Protein AF-A0A934V5S2-F1 (afdb_monomer_lite)

Foldseek 3Di:
DDDDDDPPDPDPDPPPDPPPPPWDKDKDWFDDVQQVVVCVLQVDGAPDIKIKMKTKDDDVFTKIKIKIKGFDDPVSVVSSCVVVVWDFDPDFCCVPLPPVPDDPPRRNGGDDDPPFKTKTKDWCVRDPCVVVWGKMKIWIAGPVVRMIMIMMMTGD

Radius of gyration: 22.74 Å; chains: 1; bounding box: 72×64×46 Å

Secondary structure (DSSP, 8-state):
------------------------EEEEESSHHHHHHHHHHHSS--SSPPEEEEEEE--TT-EEEEEEEEE--HHHHHHHHHHTT-EE--S-GGGTTT-TT--TTS--SPPPTTTTEEEEEEETTSS-GGG-SEEEEEEEEETTTTEEEEEEEEE-

pLDDT: mean 72.99, std 16.78, range [35.75, 92.19]

Structure (mmCIF, N/CA/C/O backbone):
data_AF-A0A934V5S2-F1
#
_entry.id   AF-A0A934V5S2-F1
#
loop_
_atom_site.group_PDB
_atom_site.id
_atom_site.type_symbol
_atom_site.label_atom_id
_atom_site.label_alt_id
_atom_site.label_comp_id
_atom_site.label_asym_id
_atom_site.label_entity_id
_atom_site.label_seq_id
_atom_site.pdbx_PDB_ins_code
_atom_site.Cartn_x
_atom_site.Cartn_y
_atom_site.Cartn_z
_atom_site.occupancy
_atom_site.B_iso_or_equiv
_atom_site.auth_seq_id
_atom_site.auth_comp_id
_atom_site.auth_asym_id
_atom_site.auth_atom_id
_atom_site.pdbx_PDB_model_num
ATOM 1 N N . MET A 1 1 ? 57.019 50.200 -29.541 1.00 42.91 1 MET A N 1
ATOM 2 C CA . MET A 1 1 ? 57.099 48.908 -28.826 1.00 42.91 1 MET A CA 1
ATOM 3 C C . MET A 1 1 ? 55.857 48.760 -27.965 1.00 42.91 1 MET A C 1
ATOM 5 O O . MET A 1 1 ? 55.776 49.383 -26.921 1.00 42.91 1 MET A O 1
ATOM 9 N N . GLN A 1 2 ? 54.866 48.013 -28.445 1.00 40.81 2 GLN A N 1
ATOM 10 C CA . GLN A 1 2 ? 53.668 47.636 -27.692 1.00 40.81 2 GLN A CA 1
ATOM 11 C C . GLN A 1 2 ? 52.983 46.525 -28.488 1.00 40.81 2 GLN A C 1
ATOM 13 O O . GLN A 1 2 ? 52.506 46.782 -29.591 1.00 40.81 2 GLN A O 1
ATOM 18 N N . LYS A 1 3 ? 52.970 45.295 -27.968 1.00 35.75 3 LYS A N 1
ATOM 19 C CA . LYS A 1 3 ? 51.968 44.289 -28.331 1.00 35.75 3 LYS A CA 1
ATOM 20 C C . LYS A 1 3 ? 51.587 43.509 -27.082 1.00 35.75 3 LYS A C 1
ATOM 22 O O . LYS A 1 3 ? 52.438 43.120 -26.288 1.00 35.75 3 LYS A O 1
ATOM 27 N N . SER A 1 4 ? 50.279 43.419 -26.922 1.00 38.38 4 SER A N 1
ATOM 28 C CA . SER A 1 4 ? 49.542 43.111 -25.713 1.00 38.38 4 SER A CA 1
ATOM 29 C C . SER A 1 4 ? 49.630 41.648 -25.294 1.00 38.38 4 SER A C 1
ATOM 31 O O . SER A 1 4 ? 49.775 40.740 -26.109 1.00 38.38 4 SER A O 1
ATOM 33 N N . VAL A 1 5 ? 49.488 41.474 -23.986 1.00 47.19 5 VAL A N 1
ATOM 34 C CA . VAL A 1 5 ? 49.341 40.231 -23.234 1.00 47.19 5 VAL A CA 1
ATOM 35 C C . VAL A 1 5 ? 48.079 39.482 -23.673 1.00 47.19 5 VAL A C 1
ATOM 37 O O . VAL A 1 5 ? 46.999 40.064 -23.707 1.00 47.19 5 VAL A O 1
ATOM 40 N N . ALA A 1 6 ? 48.205 38.181 -23.936 1.00 40.19 6 ALA A N 1
ATOM 41 C CA . ALA A 1 6 ? 47.081 37.252 -24.015 1.00 40.19 6 ALA A CA 1
ATOM 42 C C . ALA A 1 6 ? 47.447 35.964 -23.262 1.00 40.19 6 ALA A C 1
ATOM 44 O O . ALA A 1 6 ? 47.918 34.992 -23.844 1.00 40.19 6 ALA A O 1
ATOM 45 N N . ILE A 1 7 ? 47.252 35.973 -21.942 1.00 45.22 7 ILE A N 1
ATOM 46 C CA . ILE A 1 7 ? 47.176 34.754 -21.130 1.00 45.22 7 ILE A CA 1
ATOM 47 C C . ILE A 1 7 ? 45.689 34.539 -20.854 1.00 45.22 7 ILE A C 1
ATOM 49 O O . ILE A 1 7 ? 45.143 35.035 -19.874 1.00 45.22 7 ILE A O 1
ATOM 53 N N . ALA A 1 8 ? 45.013 33.855 -21.774 1.00 40.94 8 ALA A N 1
ATOM 54 C CA . ALA A 1 8 ? 43.634 33.427 -21.593 1.00 40.94 8 ALA A CA 1
ATOM 55 C C . ALA A 1 8 ? 43.630 31.988 -21.058 1.00 40.94 8 ALA A C 1
ATOM 57 O O . ALA A 1 8 ? 43.790 31.023 -21.801 1.00 40.94 8 ALA A O 1
ATOM 58 N N . VAL A 1 9 ? 43.540 31.900 -19.729 1.00 39.56 9 VAL A N 1
ATOM 59 C CA . VAL A 1 9 ? 42.757 30.930 -18.946 1.00 39.56 9 VAL A CA 1
ATOM 60 C C . VAL A 1 9 ? 42.535 29.571 -19.627 1.00 39.56 9 VAL A C 1
ATOM 62 O O . VAL A 1 9 ? 41.510 29.314 -20.251 1.00 39.56 9 VAL A O 1
ATOM 65 N N . ARG A 1 10 ? 43.495 28.661 -19.447 1.00 39.81 10 ARG A N 1
ATOM 66 C CA . ARG A 1 10 ? 43.391 27.236 -19.798 1.00 39.81 10 ARG A CA 1
ATOM 67 C C . ARG A 1 10 ? 43.017 26.387 -18.575 1.00 39.81 10 ARG A C 1
ATOM 69 O O . ARG A 1 10 ? 43.694 25.414 -18.278 1.00 39.81 10 ARG A O 1
ATOM 76 N N . THR A 1 11 ? 41.948 26.735 -17.858 1.00 42.28 11 THR A N 1
ATOM 77 C CA . THR A 1 11 ? 41.456 25.875 -16.764 1.00 42.28 11 THR A CA 1
ATOM 78 C C . THR A 1 11 ? 39.964 26.058 -16.515 1.00 42.28 11 THR A C 1
ATOM 80 O O . THR A 1 11 ? 39.571 26.513 -15.455 1.00 42.28 11 THR A O 1
ATOM 83 N N . PHE A 1 12 ? 39.106 25.733 -17.478 1.00 42.50 12 PHE A N 1
ATOM 84 C CA . PHE A 1 12 ? 37.682 25.515 -17.193 1.00 42.50 12 PHE A CA 1
ATOM 85 C C . PHE A 1 12 ? 37.078 24.682 -18.317 1.00 42.50 12 PHE A C 1
ATOM 87 O O . PHE A 1 12 ? 36.586 25.233 -19.289 1.00 42.50 12 PHE A O 1
ATOM 94 N N . LEU A 1 13 ? 37.211 23.357 -18.230 1.00 39.50 13 LEU A N 1
ATOM 95 C CA . LEU A 1 13 ? 36.381 22.373 -18.947 1.00 39.50 13 LEU A CA 1
ATOM 96 C C . LEU A 1 13 ? 36.746 20.959 -18.462 1.00 39.50 13 LEU A C 1
ATOM 98 O O . LEU A 1 13 ? 37.121 20.075 -19.220 1.00 39.50 13 LEU A O 1
ATOM 102 N N . LEU A 1 14 ? 36.659 20.766 -17.146 1.00 39.44 14 LEU A N 1
ATOM 103 C CA . LEU A 1 14 ? 36.602 19.451 -16.502 1.00 39.44 14 LEU A CA 1
ATOM 104 C C . LEU A 1 14 ? 35.397 19.447 -15.556 1.00 39.44 14 LEU A C 1
ATOM 106 O O . LEU A 1 14 ? 35.498 19.279 -14.348 1.00 39.44 14 LEU A O 1
ATOM 110 N N . THR A 1 15 ? 34.227 19.699 -16.133 1.00 43.66 15 THR A N 1
ATOM 111 C CA . THR A 1 15 ? 32.933 19.438 -15.489 1.00 43.66 15 THR A CA 1
ATOM 112 C C . THR A 1 15 ? 32.074 18.682 -16.498 1.00 43.66 15 THR A C 1
ATOM 114 O O . THR A 1 15 ? 30.983 19.088 -16.878 1.00 43.66 15 THR A O 1
ATOM 117 N N . GLY A 1 16 ? 32.657 17.608 -17.034 1.00 39.03 16 GLY A N 1
ATOM 118 C CA . GLY A 1 16 ? 31.978 16.673 -17.915 1.00 39.03 16 GLY A CA 1
ATOM 119 C C . GLY A 1 16 ? 31.007 15.833 -17.099 1.00 39.03 16 GLY A C 1
ATOM 120 O O . GLY A 1 16 ? 31.431 14.955 -16.360 1.00 39.03 16 GLY A O 1
ATOM 121 N N . ALA A 1 17 ? 29.723 16.153 -17.247 1.00 42.84 17 ALA A N 1
ATOM 122 C CA . ALA A 1 17 ? 28.582 15.263 -17.063 1.00 42.84 17 ALA A CA 1
ATOM 123 C C . ALA A 1 17 ? 28.575 14.419 -15.775 1.00 42.84 17 ALA A C 1
ATOM 125 O O . ALA A 1 17 ? 28.707 13.197 -15.806 1.00 42.84 17 ALA A O 1
ATOM 126 N N . ALA A 1 18 ? 28.267 15.061 -14.647 1.00 40.44 18 ALA A N 1
ATOM 127 C CA . ALA A 1 18 ? 27.456 14.370 -13.656 1.00 40.44 18 ALA A CA 1
ATOM 128 C C . ALA A 1 18 ? 26.067 14.175 -14.286 1.00 40.44 18 ALA A C 1
ATOM 130 O O . ALA A 1 18 ? 25.297 15.129 -14.404 1.00 40.44 18 ALA A O 1
ATOM 131 N N . PHE A 1 19 ? 25.776 12.960 -14.753 1.00 40.84 19 PHE A N 1
ATOM 132 C CA . PHE A 1 19 ? 24.410 12.518 -15.016 1.00 40.84 19 PHE A CA 1
ATOM 133 C C . PHE A 1 19 ? 23.636 12.626 -13.696 1.00 40.84 19 PHE A C 1
ATOM 135 O O . PHE A 1 19 ? 23.623 11.707 -12.883 1.00 40.84 19 PHE A O 1
ATOM 142 N N . LEU A 1 20 ? 23.020 13.781 -13.456 1.00 38.59 20 LEU A N 1
ATOM 143 C CA . LEU A 1 20 ? 21.909 13.895 -12.527 1.00 38.59 20 LEU A CA 1
ATOM 144 C C . LEU A 1 20 ? 20.743 13.155 -13.182 1.00 38.59 20 LEU A C 1
ATOM 146 O O . LEU A 1 20 ? 19.942 13.744 -13.905 1.00 38.59 20 LEU A O 1
ATOM 150 N N . THR A 1 21 ? 20.667 11.844 -12.964 1.00 43.81 21 THR A N 1
ATOM 151 C CA . THR A 1 21 ? 19.422 11.092 -13.119 1.00 43.81 21 THR A CA 1
ATOM 152 C C . THR A 1 21 ? 18.471 11.576 -12.027 1.00 43.81 21 THR A C 1
ATOM 154 O O . THR A 1 21 ? 18.342 10.964 -10.968 1.00 43.81 21 THR A O 1
ATOM 157 N N . VAL A 1 22 ? 17.872 12.749 -12.238 1.00 48.78 22 VAL A N 1
ATOM 158 C CA . VAL A 1 22 ? 16.766 13.237 -11.417 1.00 48.78 22 VAL A CA 1
ATOM 159 C C . VAL A 1 22 ? 15.578 12.352 -11.768 1.00 48.78 22 VAL A C 1
ATOM 161 O O . VAL A 1 22 ? 14.971 12.534 -12.819 1.00 48.78 22 VAL A O 1
ATOM 164 N N . GLY A 1 23 ? 15.289 11.354 -10.933 1.00 55.31 23 GLY A N 1
ATOM 165 C CA . GLY A 1 23 ? 14.060 10.574 -11.058 1.00 55.31 23 GLY A CA 1
ATOM 166 C C . GLY A 1 23 ? 12.862 11.522 -11.018 1.00 55.31 23 GLY A C 1
ATOM 167 O O . GLY A 1 23 ? 12.713 12.305 -10.072 1.00 55.31 23 GLY A O 1
ATOM 168 N N . CYS A 1 24 ? 12.030 11.499 -12.058 1.00 62.97 24 CYS A N 1
ATOM 169 C CA . CYS A 1 24 ? 10.811 12.292 -12.086 1.00 62.97 24 CYS A CA 1
ATOM 170 C C . CYS A 1 24 ? 9.870 11.766 -10.997 1.00 62.97 24 CYS A C 1
ATOM 172 O O . CYS A 1 24 ? 9.537 10.584 -10.946 1.00 62.97 24 CYS A O 1
ATOM 174 N N . SER A 1 25 ? 9.460 12.647 -10.085 1.00 68.81 25 SER A N 1
ATOM 175 C CA . SER A 1 25 ? 8.465 12.319 -9.064 1.00 68.81 25 SER A CA 1
ATOM 176 C C . SER A 1 25 ? 7.153 13.000 -9.433 1.00 68.81 25 SER A C 1
ATOM 178 O O . SER A 1 25 ? 7.109 14.218 -9.608 1.00 68.81 25 SER A O 1
ATOM 180 N N . ARG A 1 26 ? 6.080 12.217 -9.570 1.00 80.06 26 ARG A N 1
ATOM 181 C CA . ARG A 1 26 ? 4.716 12.719 -9.794 1.00 80.06 26 ARG A CA 1
ATOM 182 C C . ARG A 1 26 ? 3.930 12.597 -8.493 1.00 80.06 26 ARG A C 1
ATOM 184 O O . ARG A 1 26 ? 4.156 11.692 -7.696 1.00 80.06 26 ARG A O 1
ATOM 191 N N . THR A 1 27 ? 3.012 13.518 -8.240 1.00 78.06 27 THR A N 1
ATOM 192 C CA . THR A 1 27 ? 2.133 13.473 -7.066 1.00 78.06 27 THR A CA 1
ATOM 193 C C . THR A 1 27 ? 0.724 13.862 -7.495 1.00 78.06 27 THR A C 1
ATOM 195 O O . THR A 1 27 ? 0.544 14.863 -8.187 1.00 78.06 27 THR A O 1
ATOM 198 N N . LEU A 1 28 ? -0.256 13.046 -7.119 1.00 75.75 28 LEU A N 1
ATOM 199 C CA . LEU A 1 28 ? -1.684 13.253 -7.332 1.00 75.75 28 LEU A CA 1
ATOM 200 C C . LEU A 1 28 ? -2.348 13.294 -5.953 1.00 75.75 28 LEU A C 1
ATOM 202 O O . LEU A 1 28 ? -2.289 12.318 -5.212 1.00 75.75 28 LEU A O 1
ATOM 206 N N . ILE A 1 29 ? -2.953 14.424 -5.592 1.00 77.12 29 ILE A N 1
ATOM 207 C CA . ILE A 1 29 ? -3.587 14.610 -4.279 1.00 77.12 29 ILE A CA 1
ATOM 208 C C . ILE A 1 29 ? -5.046 14.980 -4.499 1.00 77.12 29 ILE A C 1
ATOM 210 O O . ILE A 1 29 ? -5.334 16.110 -4.892 1.00 77.12 29 ILE A O 1
ATOM 214 N N . GLY A 1 30 ? -5.950 14.047 -4.201 1.00 67.19 30 GLY A N 1
ATOM 215 C CA . GLY A 1 30 ? -7.390 14.254 -4.336 1.00 67.19 30 GLY A CA 1
ATOM 216 C C . GLY A 1 30 ? -7.873 14.519 -5.772 1.00 67.19 30 GLY A C 1
ATOM 217 O O . GLY A 1 30 ? -7.101 14.784 -6.695 1.00 67.19 30 GLY A O 1
ATOM 218 N N . GLY A 1 31 ? -9.192 14.440 -5.956 1.00 73.56 31 GLY A N 1
ATOM 219 C CA . GLY A 1 31 ? -9.859 14.707 -7.229 1.00 73.56 31 GLY A CA 1
ATOM 220 C C . GLY A 1 31 ? -9.803 13.550 -8.232 1.00 73.56 31 GLY A C 1
ATOM 221 O O . GLY A 1 31 ? -9.142 12.533 -8.019 1.00 73.56 31 GLY A O 1
ATOM 222 N N . ASN A 1 32 ? -10.485 13.750 -9.363 1.00 77.06 32 ASN A N 1
ATOM 223 C CA . ASN A 1 32 ? -10.840 12.695 -10.321 1.00 77.06 32 ASN A CA 1
ATOM 224 C C . ASN A 1 32 ? -9.656 11.839 -10.804 1.00 77.06 32 ASN A C 1
ATOM 226 O O . ASN A 1 32 ? -9.839 10.667 -11.097 1.00 77.06 32 ASN A O 1
ATOM 230 N N . GLY A 1 33 ? -8.448 12.405 -10.903 1.00 83.44 33 GLY A N 1
ATOM 231 C CA . GLY A 1 33 ? -7.269 11.665 -11.365 1.00 83.44 33 GLY A CA 1
ATOM 232 C C . GLY A 1 33 ? -6.752 10.639 -10.353 1.00 83.44 33 GLY A C 1
ATOM 233 O O . GLY A 1 33 ? -6.436 9.518 -10.735 1.00 83.44 33 GLY A O 1
ATOM 234 N N . ALA A 1 34 ? -6.685 11.003 -9.068 1.00 84.00 34 ALA A N 1
ATOM 235 C CA . ALA A 1 34 ? -6.260 10.078 -8.017 1.00 84.00 34 ALA A CA 1
ATOM 236 C C . ALA A 1 34 ? -7.333 9.013 -7.743 1.00 84.00 34 ALA A C 1
ATOM 238 O O . ALA A 1 34 ? -7.018 7.858 -7.475 1.00 84.00 34 ALA A O 1
ATOM 239 N N . GLU A 1 35 ? -8.605 9.402 -7.836 1.00 86.00 35 GLU A N 1
ATOM 240 C CA . GLU A 1 35 ? -9.738 8.502 -7.623 1.00 86.00 35 GLU A CA 1
ATOM 241 C C . GLU A 1 35 ? -9.876 7.477 -8.754 1.00 86.00 35 GLU A C 1
ATOM 243 O O . GLU A 1 35 ? -10.047 6.295 -8.469 1.00 86.00 35 GLU A O 1
ATOM 248 N N . ALA A 1 36 ? -9.709 7.899 -10.014 1.00 87.75 36 ALA A N 1
ATOM 249 C CA . ALA A 1 36 ? -9.738 6.996 -11.163 1.00 87.75 36 ALA A CA 1
ATOM 250 C C . ALA A 1 36 ? -8.607 5.961 -11.117 1.00 87.75 36 ALA A C 1
ATOM 252 O O . ALA A 1 36 ? -8.847 4.786 -11.373 1.00 87.75 36 ALA A O 1
ATOM 253 N N . GLU A 1 37 ? -7.387 6.366 -10.751 1.00 87.81 37 GLU A N 1
ATOM 254 C CA . GLU A 1 37 ? -6.281 5.409 -10.649 1.00 87.81 37 GLU A CA 1
ATOM 255 C C . GLU A 1 37 ? -6.433 4.467 -9.449 1.00 87.81 37 GLU A C 1
ATOM 257 O O . GLU A 1 37 ? -6.078 3.291 -9.525 1.00 87.81 37 GLU A O 1
ATOM 262 N N . PHE A 1 38 ? -6.992 4.954 -8.340 1.00 89.31 38 PHE A N 1
ATOM 263 C CA . PHE A 1 38 ? -7.369 4.079 -7.237 1.00 89.31 38 PHE A CA 1
ATOM 264 C C . PHE A 1 38 ? -8.383 3.017 -7.708 1.00 89.31 38 PHE A C 1
ATOM 266 O O . PHE A 1 38 ? -8.214 1.825 -7.433 1.00 89.31 38 PHE A O 1
ATOM 273 N N . GLU A 1 39 ? -9.424 3.443 -8.427 1.00 91.00 39 GLU A N 1
ATOM 274 C CA . GLU A 1 39 ? -10.475 2.555 -8.924 1.00 91.00 39 GLU A CA 1
ATOM 275 C C . GLU A 1 39 ? -9.950 1.554 -9.953 1.00 91.00 39 GLU A C 1
ATOM 277 O O . GLU A 1 39 ? -10.317 0.386 -9.890 1.00 91.00 39 GLU A O 1
ATOM 282 N N . GLU A 1 40 ? -9.033 1.955 -10.833 1.00 88.88 40 GLU A N 1
ATOM 283 C CA . GLU A 1 40 ? -8.366 1.045 -11.769 1.00 88.88 40 GLU A CA 1
ATOM 284 C C . GLU A 1 40 ? -7.657 -0.106 -11.037 1.00 88.88 40 GLU A C 1
ATOM 286 O O . GLU A 1 40 ? -7.747 -1.263 -11.447 1.00 88.88 40 GLU A O 1
ATOM 291 N N . LEU A 1 41 ? -6.995 0.190 -9.916 1.00 87.12 41 LEU A N 1
ATOM 292 C CA . LEU A 1 41 ? -6.202 -0.798 -9.184 1.00 87.12 41 LEU A CA 1
ATOM 293 C C . LEU A 1 41 ? -7.029 -1.747 -8.338 1.00 87.12 41 LEU A C 1
ATOM 295 O O . LEU A 1 41 ? -6.781 -2.952 -8.320 1.00 87.12 41 LEU A O 1
ATOM 299 N N . PHE A 1 42 ? -7.987 -1.206 -7.592 1.00 88.44 42 PHE A N 1
ATOM 300 C CA . PHE A 1 42 ? -8.740 -1.994 -6.621 1.00 88.44 42 PHE A CA 1
ATOM 301 C C . PHE A 1 42 ? -10.113 -2.419 -7.168 1.00 88.44 42 PHE A C 1
ATOM 303 O O . PHE A 1 42 ? -10.736 -3.363 -6.668 1.00 88.44 42 PHE A O 1
ATOM 310 N N . GLY A 1 43 ? -10.568 -1.809 -8.265 1.00 88.12 43 GLY A N 1
ATOM 311 C CA . GLY A 1 43 ? -11.884 -2.012 -8.874 1.00 88.12 43 GLY A CA 1
ATOM 312 C C . GLY A 1 43 ? -13.033 -1.498 -8.011 1.00 88.12 43 GLY A C 1
ATOM 313 O O . GLY A 1 43 ? -14.132 -2.043 -8.103 1.00 88.12 43 GLY A O 1
ATOM 314 N N . ILE A 1 44 ? -12.757 -0.540 -7.124 1.00 88.44 44 ILE A N 1
ATOM 315 C CA . ILE A 1 44 ? -13.728 0.127 -6.250 1.00 88.44 44 ILE A CA 1
ATOM 316 C C . ILE A 1 44 ? -13.349 1.606 -6.112 1.00 88.44 44 ILE A C 1
ATOM 318 O O . ILE A 1 44 ? -12.166 1.939 -6.108 1.00 88.44 44 ILE A O 1
ATOM 322 N N . ALA A 1 45 ? -14.336 2.488 -5.969 1.00 87.88 45 ALA A N 1
ATOM 323 C CA . ALA A 1 45 ? -14.096 3.914 -5.760 1.00 87.88 45 ALA A CA 1
ATOM 324 C C . ALA A 1 45 ? -13.661 4.218 -4.308 1.00 87.88 45 ALA A C 1
ATOM 326 O O . ALA A 1 45 ? -14.141 3.564 -3.376 1.00 87.88 45 ALA A O 1
ATOM 327 N N . PRO A 1 46 ? -12.802 5.229 -4.082 1.00 83.75 46 PRO A N 1
ATOM 328 C CA . PRO A 1 46 ? -12.334 5.592 -2.748 1.00 83.75 46 PRO A CA 1
ATOM 329 C C . PRO A 1 46 ? -13.394 6.260 -1.866 1.00 83.75 46 PRO A C 1
ATOM 331 O O . PRO A 1 46 ? -14.123 7.143 -2.304 1.00 83.75 46 PRO A O 1
ATOM 334 N N . LEU A 1 47 ? -13.437 5.889 -0.576 1.00 79.62 47 LEU A N 1
ATOM 335 C CA . LEU A 1 47 ? -14.353 6.498 0.410 1.00 79.62 47 LEU A CA 1
ATOM 336 C C . LEU A 1 47 ? -14.002 7.956 0.753 1.00 79.62 47 LEU A C 1
ATOM 338 O O . LEU A 1 47 ? -14.850 8.711 1.231 1.00 79.62 47 LEU A O 1
ATOM 342 N N . LYS A 1 48 ? -12.728 8.331 0.602 1.00 77.62 48 LYS A N 1
ATOM 343 C CA . LYS A 1 48 ? -12.170 9.660 0.898 1.00 77.62 48 LYS A CA 1
ATOM 344 C C . LYS A 1 48 ? -11.084 9.996 -0.119 1.00 77.62 48 LYS A C 1
ATOM 346 O O . LYS A 1 48 ? -10.606 9.117 -0.824 1.00 77.62 48 LYS A O 1
ATOM 351 N N . SER A 1 49 ? -10.638 11.251 -0.129 1.00 76.69 49 SER A N 1
ATOM 352 C CA . SER A 1 49 ? -9.506 11.694 -0.948 1.00 76.69 49 SER A CA 1
ATOM 353 C C . SER A 1 49 ? -8.282 10.784 -0.771 1.00 76.69 49 SER A C 1
ATOM 355 O O . SER A 1 49 ? -7.820 10.588 0.357 1.00 76.69 49 SER A O 1
ATOM 357 N N . VAL A 1 50 ? -7.746 10.283 -1.882 1.00 82.81 50 VAL A N 1
ATOM 358 C CA . VAL A 1 50 ? -6.520 9.474 -1.942 1.00 82.81 50 VAL A CA 1
ATOM 359 C C . VAL A 1 50 ? -5.321 10.387 -2.241 1.00 82.81 50 VAL A C 1
ATOM 361 O O . VAL A 1 50 ? -5.421 11.281 -3.086 1.00 82.81 50 VAL A O 1
ATOM 364 N N . ASP A 1 51 ? -4.194 10.178 -1.550 1.00 86.75 51 ASP A N 1
ATOM 365 C CA . ASP A 1 51 ? -2.878 10.734 -1.930 1.00 86.75 51 ASP A CA 1
ATOM 366 C C . ASP A 1 51 ? -2.092 9.626 -2.634 1.00 86.75 51 ASP A C 1
ATOM 368 O O . ASP A 1 51 ? -1.858 8.571 -2.038 1.00 86.75 51 ASP A O 1
ATOM 372 N N . ILE A 1 52 ? -1.712 9.858 -3.891 1.00 85.19 52 ILE A N 1
ATOM 373 C CA . ILE A 1 52 ? -0.880 8.961 -4.688 1.00 85.19 52 ILE A CA 1
ATOM 374 C C . ILE A 1 52 ? 0.416 9.676 -5.057 1.00 85.19 52 ILE A C 1
ATOM 376 O O . ILE A 1 52 ? 0.416 10.758 -5.649 1.00 85.19 52 ILE A O 1
ATOM 380 N N . ARG A 1 53 ? 1.550 9.037 -4.770 1.00 86.31 53 ARG A N 1
ATOM 381 C CA . ARG A 1 53 ? 2.878 9.534 -5.140 1.00 86.31 53 ARG A CA 1
ATOM 382 C C . ARG A 1 53 ? 3.646 8.494 -5.926 1.00 86.31 53 ARG A C 1
ATOM 384 O O . ARG A 1 53 ? 3.584 7.309 -5.620 1.00 86.31 53 ARG A O 1
ATOM 391 N N . TYR A 1 54 ? 4.413 8.965 -6.895 1.00 84.38 54 TYR A N 1
ATOM 392 C CA . TYR A 1 54 ? 5.263 8.146 -7.746 1.00 84.38 54 TYR A CA 1
ATOM 393 C C . TYR A 1 54 ? 6.691 8.612 -7.605 1.00 84.38 54 TYR A C 1
ATOM 395 O O . TYR A 1 54 ? 6.959 9.812 -7.487 1.00 84.38 54 TYR A O 1
ATOM 403 N N . HIS A 1 55 ? 7.594 7.655 -7.702 1.00 81.06 55 HIS A N 1
ATOM 404 C CA . HIS A 1 55 ? 9.002 7.927 -7.842 1.00 81.06 55 HIS A CA 1
ATOM 405 C C . HIS A 1 55 ? 9.633 6.874 -8.736 1.00 81.06 55 HIS A C 1
ATOM 407 O O . HIS A 1 55 ? 9.584 5.676 -8.452 1.00 81.06 55 HIS A O 1
ATOM 413 N N . GLU A 1 56 ? 10.249 7.342 -9.807 1.00 76.56 56 GLU A N 1
ATOM 414 C CA . GLU A 1 56 ? 11.113 6.530 -10.647 1.00 76.56 56 GLU A CA 1
ATOM 415 C C . GLU A 1 56 ? 12.498 6.450 -10.004 1.00 76.56 56 GLU A C 1
ATOM 417 O O . GLU A 1 56 ? 13.055 7.468 -9.587 1.00 76.56 56 GLU A O 1
ATOM 422 N N . PHE A 1 57 ? 13.066 5.249 -9.928 1.00 71.06 57 PHE A N 1
ATOM 423 C CA . PHE A 1 57 ? 14.407 5.031 -9.399 1.00 71.06 57 PHE A CA 1
ATOM 424 C C . PHE A 1 57 ? 15.269 4.285 -10.418 1.00 71.06 57 PHE A C 1
ATOM 426 O O . PHE A 1 57 ? 14.805 3.416 -11.156 1.00 71.06 57 PHE A O 1
ATOM 433 N N . SER A 1 58 ? 16.560 4.613 -10.455 1.00 58.56 58 SER A N 1
ATOM 434 C CA . SER A 1 58 ? 17.504 3.941 -11.344 1.00 58.56 58 SER A CA 1
ATOM 435 C C . SER A 1 58 ? 17.949 2.610 -10.730 1.00 58.56 58 SER A C 1
ATOM 437 O O . SER A 1 58 ? 18.886 2.568 -9.930 1.00 58.56 58 SER A O 1
ATOM 439 N N . SER A 1 59 ? 17.290 1.515 -11.099 1.00 58.59 59 SER A N 1
ATOM 440 C CA . SER A 1 59 ? 17.947 0.203 -11.114 1.00 58.59 59 SER A CA 1
ATOM 441 C C . SER A 1 59 ? 18.698 0.046 -12.453 1.00 58.59 59 SER A C 1
ATOM 443 O O . SER A 1 59 ? 18.461 0.822 -13.380 1.00 58.59 59 SER A O 1
ATOM 445 N N . TYR A 1 60 ? 19.599 -0.934 -12.591 1.00 48.66 60 TYR A N 1
ATOM 446 C CA . TYR A 1 60 ? 20.302 -1.210 -13.862 1.00 48.66 60 TYR A CA 1
ATOM 447 C C . TYR A 1 60 ? 19.334 -1.510 -15.030 1.00 48.66 60 TYR A C 1
ATOM 449 O O . TYR A 1 60 ? 19.725 -1.398 -16.188 1.00 48.66 60 TYR A O 1
ATOM 457 N N . PHE A 1 61 ? 18.071 -1.827 -14.719 1.00 54.09 61 PHE A N 1
ATOM 458 C CA . PHE A 1 61 ? 16.988 -2.074 -15.669 1.00 54.09 61 PHE A CA 1
ATOM 459 C C . PHE A 1 61 ? 15.818 -1.078 -15.538 1.00 54.09 61 PHE A C 1
ATOM 461 O O . PHE A 1 61 ? 14.780 -1.242 -16.160 1.00 54.09 61 PHE A O 1
ATOM 468 N N . GLY A 1 62 ? 15.978 -0.011 -14.749 1.00 65.06 62 GLY A N 1
ATOM 469 C CA . GLY A 1 62 ? 14.874 0.879 -14.400 1.00 65.06 62 GLY A CA 1
ATOM 470 C C . GLY A 1 62 ? 13.914 0.259 -13.379 1.00 65.06 62 GLY A C 1
ATOM 471 O O . GLY A 1 62 ? 13.866 -0.949 -13.145 1.00 65.06 62 GLY A O 1
ATOM 472 N N . GLY A 1 63 ? 13.200 1.117 -12.668 1.00 75.88 63 GLY A N 1
ATOM 473 C CA . GLY A 1 63 ? 12.174 0.702 -11.728 1.00 75.88 63 GLY A CA 1
ATOM 474 C C . GLY A 1 63 ? 11.350 1.899 -11.295 1.00 75.88 63 GLY A C 1
ATOM 475 O O . GLY A 1 63 ? 11.804 3.046 -11.351 1.00 75.88 63 GLY A O 1
ATOM 476 N N . TYR A 1 64 ? 10.123 1.644 -10.863 1.00 82.81 64 TYR A N 1
ATOM 477 C CA . TYR A 1 64 ? 9.286 2.694 -10.299 1.00 82.81 64 TYR A CA 1
ATOM 478 C C . TYR A 1 64 ? 8.564 2.209 -9.051 1.00 82.81 64 TYR A C 1
ATOM 480 O O . TYR A 1 64 ? 8.187 1.041 -8.926 1.00 82.81 64 TYR A O 1
ATOM 488 N N . GLN A 1 65 ? 8.412 3.122 -8.097 1.00 85.62 65 GLN A N 1
ATOM 489 C CA . GLN A 1 65 ? 7.608 2.925 -6.903 1.00 85.62 65 GLN A CA 1
ATOM 490 C C . GLN A 1 65 ? 6.391 3.831 -6.966 1.00 85.62 65 GLN A C 1
ATOM 492 O O . GLN A 1 65 ? 6.471 5.001 -7.350 1.00 85.62 65 GLN A O 1
ATOM 497 N N . ARG A 1 66 ? 5.259 3.279 -6.549 1.00 87.88 66 ARG A N 1
ATOM 498 C CA . ARG A 1 66 ? 4.017 4.009 -6.344 1.00 87.88 66 ARG A CA 1
ATOM 499 C C . ARG A 1 66 ? 3.566 3.810 -4.913 1.00 87.88 66 ARG A C 1
ATOM 501 O O . ARG A 1 66 ? 3.364 2.672 -4.496 1.00 87.88 66 ARG A O 1
ATOM 508 N N . TRP A 1 67 ? 3.355 4.908 -4.201 1.00 90.38 67 TRP A N 1
ATOM 509 C CA . TRP A 1 67 ? 2.785 4.922 -2.861 1.00 90.38 67 TRP A CA 1
ATOM 510 C C . TRP A 1 67 ? 1.385 5.505 -2.886 1.00 90.38 67 TRP A C 1
ATOM 512 O O . TRP A 1 67 ? 1.133 6.485 -3.584 1.00 90.38 67 TRP A O 1
ATOM 522 N N . MET A 1 68 ? 0.496 4.938 -2.080 1.00 92.19 68 MET A N 1
ATOM 523 C CA . MET A 1 68 ? -0.839 5.477 -1.853 1.00 92.19 68 MET A CA 1
ATOM 524 C C . M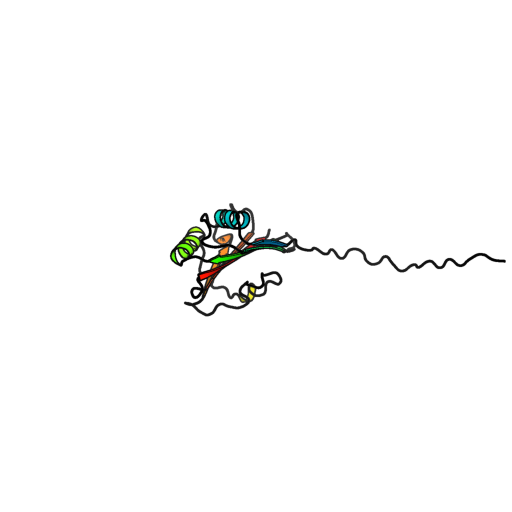ET A 1 68 ? -1.169 5.512 -0.368 1.00 92.19 68 MET A C 1
ATOM 526 O O . MET A 1 68 ? -0.737 4.644 0.390 1.00 92.19 68 MET A O 1
ATOM 530 N N . SER A 1 69 ? -1.962 6.501 0.026 1.00 90.94 69 SER A N 1
ATOM 531 C CA . SER A 1 69 ? -2.529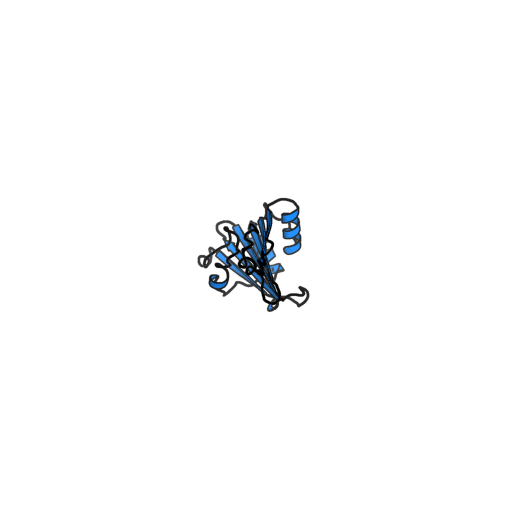 6.629 1.365 1.00 90.94 69 SER A CA 1
ATOM 532 C C . SER A 1 69 ? -4.035 6.847 1.255 1.00 90.94 69 SER A C 1
ATOM 534 O O . SER A 1 69 ? -4.480 7.773 0.572 1.00 90.94 69 SER A O 1
ATOM 536 N N . PHE A 1 70 ? -4.822 5.982 1.897 1.00 91.50 70 PHE A N 1
ATOM 537 C CA . PHE A 1 70 ? -6.286 6.011 1.836 1.00 91.50 70 PHE A CA 1
ATOM 538 C C . PHE A 1 70 ? -6.936 5.348 3.061 1.00 91.50 70 PHE A C 1
ATOM 540 O O . PHE A 1 70 ? -6.263 4.681 3.844 1.00 91.50 70 PHE A O 1
ATOM 547 N N . LYS A 1 71 ? -8.254 5.522 3.231 1.00 90.44 71 LYS A N 1
ATOM 548 C CA . LYS A 1 71 ? -9.025 4.931 4.340 1.00 90.44 71 LYS A CA 1
ATOM 549 C C . LYS A 1 71 ? -10.181 4.068 3.850 1.00 90.44 71 LYS A C 1
ATOM 551 O O . LYS A 1 71 ? -10.891 4.497 2.942 1.00 90.44 71 LYS A O 1
ATOM 556 N N . TYR A 1 72 ? -10.402 2.933 4.512 1.00 85.44 72 TYR A N 1
ATOM 557 C CA . TYR A 1 72 ? -11.549 2.043 4.303 1.00 85.44 72 TYR A CA 1
ATOM 558 C C . TYR A 1 72 ? -12.033 1.421 5.600 1.00 85.44 72 TYR A C 1
ATOM 560 O O . TYR A 1 72 ? -11.262 1.273 6.537 1.00 85.44 72 TYR A O 1
ATOM 568 N N . ASP A 1 73 ? -13.299 1.015 5.624 1.00 85.94 73 ASP A N 1
ATOM 569 C CA . ASP A 1 73 ? -13.774 0.100 6.653 1.00 85.94 73 ASP A CA 1
ATOM 570 C C . ASP A 1 73 ? -13.123 -1.290 6.510 1.00 85.94 73 ASP A C 1
ATOM 572 O O . ASP A 1 73 ? -12.648 -1.679 5.437 1.00 85.94 73 ASP A O 1
ATOM 576 N N . ALA A 1 74 ? -13.134 -2.052 7.605 1.00 84.31 74 ALA A N 1
ATOM 577 C CA . ALA A 1 74 ? -12.507 -3.368 7.671 1.00 84.31 74 ALA A CA 1
ATOM 578 C C . ALA A 1 74 ? -13.045 -4.358 6.622 1.00 84.31 74 ALA A C 1
ATOM 580 O O . ALA A 1 74 ? -12.262 -5.103 6.039 1.00 84.31 74 ALA A O 1
ATOM 581 N N . ALA A 1 75 ? -14.351 -4.348 6.331 1.00 87.31 75 ALA A N 1
ATOM 582 C CA . ALA A 1 75 ? -14.947 -5.295 5.389 1.00 87.31 75 ALA A CA 1
ATOM 583 C C . ALA A 1 75 ? -14.507 -5.009 3.947 1.00 87.31 75 ALA A C 1
ATOM 585 O O . ALA A 1 75 ? -14.194 -5.933 3.192 1.00 87.31 75 ALA A O 1
ATOM 586 N N . THR A 1 76 ? -14.438 -3.731 3.571 1.00 87.50 76 THR A N 1
ATOM 587 C CA . THR A 1 76 ? -13.917 -3.320 2.266 1.00 87.50 76 THR A CA 1
ATOM 588 C C . THR A 1 76 ? -12.425 -3.624 2.151 1.00 87.50 76 THR A C 1
ATOM 590 O O . THR A 1 76 ? -11.985 -4.142 1.125 1.00 87.50 76 THR A O 1
ATOM 593 N N . TYR A 1 77 ? -11.646 -3.371 3.206 1.00 89.00 77 TYR A N 1
ATOM 594 C CA . TYR A 1 77 ? -10.224 -3.712 3.222 1.00 89.00 77 TYR A CA 1
ATOM 595 C C . TYR A 1 77 ? -9.988 -5.223 3.051 1.00 89.00 77 TYR A C 1
ATOM 597 O O . TYR A 1 77 ? -9.201 -5.624 2.194 1.00 89.00 77 TYR A O 1
ATOM 605 N N . ASP A 1 78 ? -10.736 -6.066 3.766 1.00 89.38 78 ASP A N 1
ATOM 606 C CA . ASP A 1 78 ? -10.669 -7.526 3.626 1.00 89.38 78 ASP A CA 1
ATOM 607 C C . ASP A 1 78 ? -11.047 -7.992 2.209 1.00 89.38 78 ASP A C 1
ATOM 609 O O . ASP A 1 78 ? -10.441 -8.923 1.666 1.00 89.38 78 ASP A O 1
ATOM 613 N N . ALA A 1 79 ? -12.017 -7.329 1.569 1.00 89.06 79 ALA A N 1
ATOM 614 C CA . ALA A 1 79 ? -12.387 -7.608 0.184 1.00 89.06 79 ALA A CA 1
ATOM 615 C C . ALA A 1 79 ? -11.257 -7.262 -0.802 1.00 89.06 79 ALA A C 1
ATOM 617 O O . ALA A 1 79 ? -11.005 -8.046 -1.721 1.00 89.06 79 ALA A O 1
ATOM 618 N N . ILE A 1 80 ? -10.550 -6.140 -0.595 1.00 90.25 80 ILE A N 1
ATOM 619 C CA . ILE A 1 80 ? -9.361 -5.774 -1.385 1.00 90.25 80 ILE A CA 1
ATOM 620 C C . ILE A 1 80 ? -8.273 -6.839 -1.221 1.00 90.25 80 ILE A C 1
ATOM 622 O O . ILE A 1 80 ? -7.761 -7.348 -2.221 1.00 90.25 80 ILE A O 1
ATOM 626 N N . LEU A 1 81 ? -7.958 -7.215 0.025 1.00 90.44 81 LEU A N 1
ATOM 627 C CA . LEU A 1 81 ? -6.937 -8.222 0.318 1.00 90.44 81 LEU A CA 1
ATOM 628 C C . LEU A 1 81 ? -7.249 -9.555 -0.365 1.00 90.44 81 LEU A C 1
ATOM 630 O O . LEU A 1 81 ? -6.390 -10.130 -1.031 1.00 90.44 81 LEU A O 1
ATOM 634 N N . LYS A 1 82 ? -8.499 -10.014 -0.252 1.00 89.00 82 LYS A N 1
ATOM 635 C CA . LYS A 1 82 ? -8.958 -11.268 -0.854 1.00 89.00 82 LYS A CA 1
ATOM 636 C C . LYS A 1 82 ? -8.925 -11.229 -2.381 1.00 89.00 82 LYS A C 1
ATOM 638 O O . LYS A 1 82 ? -8.514 -12.206 -2.997 1.00 89.00 82 LYS A O 1
ATOM 643 N N . LYS A 1 83 ? -9.369 -10.129 -2.996 1.00 86.88 83 LYS A N 1
ATOM 644 C CA . LYS A 1 83 ? -9.386 -9.979 -4.460 1.00 86.88 83 LYS A CA 1
ATOM 645 C C . LYS A 1 83 ? -7.971 -9.946 -5.041 1.00 86.88 83 LYS A C 1
ATOM 647 O O . LYS A 1 83 ? -7.756 -10.489 -6.118 1.00 86.88 83 LYS A O 1
ATOM 652 N N . GLY A 1 84 ? -7.032 -9.318 -4.335 1.00 85.00 84 GLY A N 1
ATOM 653 C CA . GLY A 1 84 ? -5.637 -9.219 -4.758 1.00 85.00 84 GLY A CA 1
ATOM 654 C C . GLY A 1 84 ? -4.754 -10.416 -4.393 1.00 85.00 84 GLY A C 1
ATOM 655 O O . GLY A 1 84 ? -3.577 -10.368 -4.728 1.00 85.00 84 GLY A O 1
ATOM 656 N N . ASP A 1 85 ? -5.289 -11.441 -3.718 1.00 86.94 85 ASP A N 1
ATOM 657 C CA . ASP A 1 85 ? -4.544 -12.565 -3.114 1.00 86.94 85 ASP A CA 1
ATOM 658 C C . ASP A 1 85 ? -3.379 -12.120 -2.207 1.00 86.94 85 ASP A C 1
ATOM 660 O O . ASP A 1 85 ? -2.282 -12.681 -2.199 1.00 86.94 85 ASP A O 1
ATOM 664 N N . TYR A 1 86 ? -3.605 -11.064 -1.424 1.00 87.69 86 TYR A N 1
ATOM 665 C CA . TYR A 1 86 ? -2.606 -10.561 -0.492 1.00 87.69 86 TYR A CA 1
ATOM 666 C C . TYR A 1 86 ? -2.444 -11.495 0.709 1.00 87.69 86 TYR A C 1
ATOM 668 O O . TYR A 1 86 ? -3.411 -11.885 1.367 1.00 87.69 86 TYR A O 1
ATOM 676 N N . LYS A 1 87 ? -1.192 -11.785 1.065 1.00 87.56 87 LYS A N 1
ATOM 677 C CA . LYS A 1 87 ? -0.844 -12.678 2.176 1.00 87.56 87 LYS A CA 1
ATOM 678 C C . LYS A 1 87 ? -0.267 -11.877 3.328 1.00 87.56 87 LYS A C 1
ATOM 680 O O . LYS A 1 87 ? 0.469 -10.916 3.107 1.00 87.56 87 LYS A O 1
ATOM 685 N N . LEU A 1 88 ? -0.575 -12.274 4.565 1.00 86.94 88 LEU A N 1
ATOM 686 C CA . LEU A 1 88 ? 0.026 -11.648 5.742 1.00 86.94 88 LEU A CA 1
ATOM 687 C C . LEU A 1 88 ? 1.550 -11.807 5.661 1.00 86.94 88 LEU A C 1
ATOM 689 O O . LEU A 1 88 ? 2.081 -12.922 5.638 1.00 86.94 88 LEU A O 1
ATOM 693 N N . ALA A 1 89 ? 2.248 -10.682 5.590 1.00 77.38 89 ALA A N 1
ATOM 694 C CA . ALA A 1 89 ? 3.681 -10.641 5.410 1.00 77.38 89 ALA A CA 1
ATOM 695 C C . ALA A 1 89 ? 4.370 -11.151 6.682 1.00 77.38 89 ALA A C 1
ATOM 697 O O . ALA A 1 89 ? 4.177 -10.622 7.773 1.00 77.38 89 ALA A O 1
ATOM 698 N N . LYS A 1 90 ? 5.245 -12.151 6.534 1.00 66.12 90 LYS A N 1
ATOM 699 C CA . LYS A 1 90 ? 6.206 -12.545 7.585 1.00 66.12 90 LYS A CA 1
ATOM 700 C C . LYS A 1 90 ? 7.459 -11.659 7.590 1.00 66.12 90 LYS A C 1
ATOM 702 O O . LYS A 1 90 ? 8.427 -11.952 8.286 1.00 66.12 90 LYS A O 1
ATOM 707 N N . VAL A 1 91 ? 7.473 -10.632 6.745 1.00 57.28 91 VAL A N 1
ATOM 708 C CA . VAL A 1 91 ? 8.637 -9.798 6.457 1.00 57.28 91 VAL A CA 1
ATOM 709 C C . VAL A 1 91 ? 8.676 -8.638 7.450 1.00 57.28 91 VAL A C 1
ATOM 711 O O . VAL A 1 91 ? 7.670 -7.960 7.639 1.00 57.28 91 VAL A O 1
ATOM 714 N N . SER A 1 92 ? 9.835 -8.395 8.065 1.00 58.38 92 SER A N 1
ATOM 715 C CA . SER A 1 92 ? 10.081 -7.154 8.810 1.00 58.38 92 SER A CA 1
ATOM 716 C C . SER A 1 92 ? 10.090 -5.968 7.838 1.00 58.38 92 SER A C 1
ATOM 718 O O . SER A 1 92 ? 10.665 -6.042 6.747 1.00 58.38 92 SER A O 1
ATOM 720 N N . MET A 1 93 ? 9.482 -4.852 8.245 1.00 56.81 93 MET A N 1
ATOM 721 C CA . MET A 1 93 ? 9.541 -3.579 7.530 1.00 56.81 93 MET A CA 1
ATOM 722 C C . MET A 1 93 ? 10.946 -2.976 7.505 1.00 56.81 93 MET A C 1
ATOM 724 O O . MET A 1 93 ? 11.151 -2.012 6.771 1.00 56.81 93 MET A O 1
ATOM 728 N N . ALA A 1 94 ? 11.925 -3.525 8.233 1.00 50.28 94 ALA A N 1
ATOM 729 C CA . ALA A 1 94 ? 13.299 -3.021 8.250 1.00 50.28 94 ALA A CA 1
ATOM 730 C C . ALA A 1 94 ? 13.918 -2.871 6.843 1.00 50.28 94 ALA A C 1
ATOM 732 O O . ALA A 1 94 ? 14.767 -2.005 6.646 1.00 50.28 94 ALA A O 1
ATOM 733 N N . GLY A 1 95 ? 13.460 -3.648 5.851 1.00 53.75 95 GLY A N 1
ATOM 734 C CA . GLY A 1 95 ? 13.887 -3.514 4.452 1.00 53.75 95 GLY A CA 1
ATOM 735 C C . GLY A 1 95 ? 13.168 -2.430 3.629 1.00 53.75 95 GLY A C 1
ATOM 736 O O . GLY A 1 95 ? 13.698 -2.014 2.605 1.00 53.75 95 GLY A O 1
ATOM 737 N N . PHE A 1 96 ? 11.990 -1.959 4.055 1.00 55.94 96 PHE A N 1
ATOM 738 C CA . PHE A 1 96 ? 11.102 -1.087 3.259 1.00 55.94 96 PHE A CA 1
ATOM 739 C C . PHE A 1 96 ? 10.712 0.230 3.949 1.00 55.94 96 PHE A C 1
ATOM 741 O O . PHE A 1 96 ? 10.263 1.157 3.280 1.00 55.94 96 PHE A O 1
ATOM 748 N N . GLY A 1 97 ? 10.887 0.348 5.268 1.00 55.09 97 GLY A N 1
ATOM 749 C CA . GLY A 1 97 ? 10.626 1.584 6.018 1.00 55.09 97 GLY A CA 1
ATOM 750 C C . GLY A 1 97 ? 11.664 2.685 5.764 1.00 55.09 97 GLY A C 1
ATOM 751 O O . GLY A 1 97 ? 11.369 3.865 5.929 1.00 55.09 97 GLY A O 1
ATOM 752 N N . ASN A 1 98 ? 12.855 2.309 5.288 1.00 58.38 98 ASN A N 1
ATOM 753 C CA . ASN A 1 98 ? 13.960 3.220 4.975 1.00 58.38 98 ASN A CA 1
ATOM 754 C C . ASN A 1 98 ? 14.178 3.402 3.465 1.00 58.38 98 ASN A C 1
ATOM 756 O O . ASN A 1 98 ? 15.310 3.580 3.018 1.00 58.38 98 ASN A O 1
ATOM 760 N N . THR A 1 99 ? 13.118 3.368 2.654 1.00 67.88 99 THR A N 1
ATOM 761 C CA . THR A 1 99 ? 13.212 3.801 1.252 1.00 67.88 99 THR A CA 1
ATOM 762 C C . THR A 1 99 ? 13.489 5.313 1.211 1.00 67.88 99 THR A C 1
ATOM 764 O O . THR A 1 99 ? 12.629 6.074 1.659 1.00 67.88 99 THR A O 1
ATOM 767 N N . PRO A 1 100 ? 14.642 5.779 0.681 1.00 68.62 100 PRO A N 1
ATOM 768 C CA . PRO A 1 100 ? 15.059 7.190 0.741 1.00 68.62 100 PRO A CA 1
ATOM 769 C C . PRO A 1 100 ? 14.055 8.179 0.134 1.00 68.62 100 PRO A C 1
ATOM 771 O O . PRO A 1 100 ? 14.060 9.354 0.487 1.00 68.62 100 PRO A O 1
ATOM 774 N N . ASN A 1 101 ? 13.184 7.687 -0.750 1.00 75.50 101 ASN A N 1
ATOM 775 C CA . ASN A 1 101 ? 12.211 8.474 -1.503 1.00 75.50 101 ASN A CA 1
ATOM 776 C C . ASN A 1 101 ? 10.760 8.214 -1.080 1.00 75.50 101 ASN A C 1
ATOM 778 O O . ASN A 1 101 ? 9.835 8.676 -1.745 1.00 75.50 101 ASN A O 1
ATOM 782 N N . ALA A 1 102 ? 10.542 7.481 0.017 1.0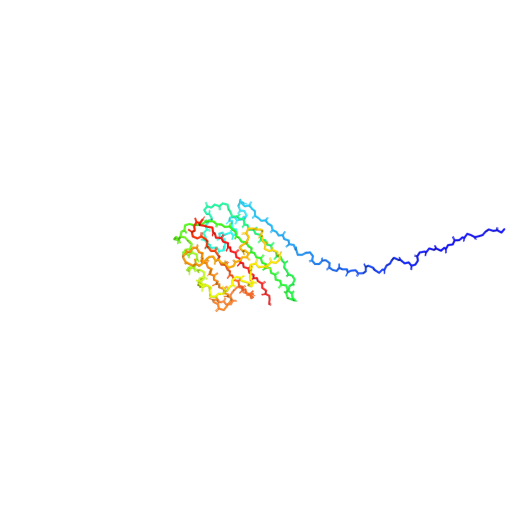0 80.19 102 ALA A N 1
ATOM 783 C CA . ALA A 1 102 ? 9.196 7.297 0.533 1.00 80.19 102 ALA A CA 1
ATOM 784 C C . ALA A 1 102 ? 8.572 8.642 0.954 1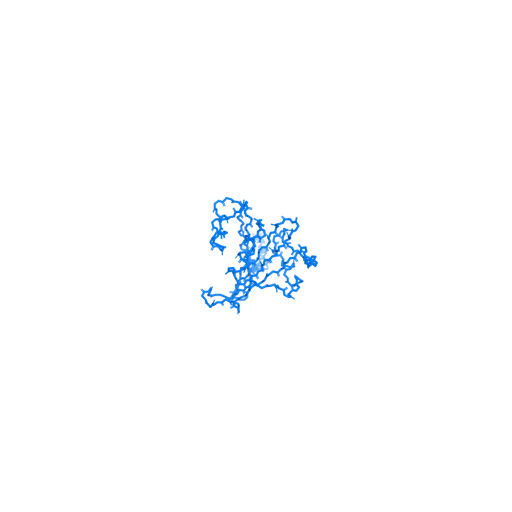.00 80.19 102 ALA A C 1
ATOM 786 O O . ALA A 1 102 ? 9.263 9.502 1.515 1.00 80.19 102 ALA A O 1
ATOM 787 N N . PRO A 1 103 ? 7.253 8.818 0.749 1.00 82.12 103 PRO A N 1
ATOM 788 C CA . PRO A 1 103 ? 6.523 9.959 1.278 1.00 82.12 103 PRO A CA 1
ATOM 789 C C . PRO A 1 103 ? 6.741 10.121 2.785 1.00 82.12 103 PRO A C 1
ATOM 791 O O . PRO A 1 103 ? 6.919 9.149 3.515 1.00 82.12 103 PRO A O 1
ATOM 794 N N . THR A 1 104 ? 6.669 11.354 3.288 1.00 84.69 104 THR A N 1
ATOM 795 C CA . THR A 1 104 ? 6.888 11.637 4.719 1.00 84.69 104 THR A CA 1
ATOM 796 C C . THR A 1 104 ? 5.911 10.909 5.642 1.00 84.69 104 THR A C 1
ATOM 798 O O . THR A 1 104 ? 6.261 10.645 6.791 1.00 84.69 104 THR A O 1
ATOM 801 N N . TRP A 1 105 ? 4.719 10.582 5.138 1.00 84.50 105 TRP A N 1
ATOM 802 C CA . TRP A 1 105 ? 3.680 9.819 5.829 1.00 84.50 105 TRP A CA 1
ATOM 803 C C . TRP A 1 105 ? 3.852 8.295 5.736 1.00 84.50 105 TRP A C 1
ATOM 805 O O . TRP A 1 105 ? 3.107 7.569 6.387 1.00 84.50 105 TRP A O 1
ATOM 815 N N . TRP A 1 106 ? 4.801 7.791 4.944 1.00 85.19 106 TRP A N 1
ATOM 816 C CA . TRP A 1 106 ? 5.049 6.356 4.823 1.00 85.19 106 TRP A CA 1
ATOM 817 C C . TRP A 1 106 ? 5.546 5.772 6.157 1.00 85.19 106 TRP A C 1
ATOM 819 O O . TRP A 1 106 ? 6.390 6.398 6.810 1.00 85.19 106 TRP A O 1
ATOM 829 N N . PRO A 1 107 ? 5.084 4.578 6.573 1.00 80.12 107 PRO A N 1
ATOM 830 C CA . PRO A 1 107 ? 5.575 3.941 7.791 1.00 80.12 107 PRO A CA 1
ATOM 831 C C . PRO A 1 107 ? 7.083 3.659 7.720 1.00 80.12 107 PRO A C 1
ATOM 833 O O . PRO A 1 107 ? 7.551 2.929 6.849 1.00 80.12 107 PRO A O 1
ATOM 836 N N . LYS A 1 108 ? 7.853 4.234 8.655 1.00 74.06 108 LYS A N 1
ATOM 837 C CA . LYS A 1 108 ? 9.330 4.152 8.675 1.00 74.06 108 LYS A CA 1
ATOM 838 C C . LYS A 1 108 ? 9.903 3.020 9.532 1.00 74.06 108 LYS A C 1
ATOM 840 O O . LYS A 1 108 ? 11.102 2.767 9.486 1.00 74.06 108 LYS A O 1
ATOM 845 N N . SER A 1 109 ? 9.082 2.354 10.336 1.00 67.88 109 SER A N 1
ATOM 846 C CA . SER A 1 109 ? 9.516 1.327 11.289 1.00 67.88 109 SER A CA 1
ATOM 847 C C . SER A 1 109 ? 8.566 0.136 11.297 1.00 67.88 109 SER A C 1
ATOM 849 O O . SER A 1 109 ? 7.442 0.245 10.804 1.00 67.88 109 SER A O 1
ATOM 851 N N . ASP A 1 110 ? 9.010 -0.977 11.893 1.00 64.44 110 ASP A N 1
ATOM 852 C CA . ASP A 1 110 ? 8.162 -2.149 12.118 1.00 64.44 110 ASP A CA 1
ATOM 853 C C . ASP A 1 110 ? 6.836 -1.743 12.785 1.00 64.44 110 ASP A C 1
ATOM 855 O O . ASP A 1 110 ? 6.839 -0.930 13.721 1.00 64.44 110 ASP A O 1
ATOM 859 N N . PRO A 1 111 ? 5.695 -2.264 12.293 1.00 64.12 111 PRO A N 1
ATOM 860 C CA . PRO A 1 111 ? 4.409 -2.000 12.903 1.00 64.12 111 PRO A CA 1
ATOM 861 C C . PRO A 1 111 ? 4.390 -2.472 14.361 1.00 64.12 111 PRO A C 1
ATOM 863 O O . PRO A 1 111 ? 5.036 -3.469 14.698 1.00 64.12 111 PRO A O 1
ATOM 866 N N . PRO A 1 112 ? 3.592 -1.821 15.228 1.00 63.25 112 PRO A N 1
ATOM 867 C CA . PRO A 1 112 ? 3.205 -2.430 16.489 1.00 63.25 112 PRO A CA 1
ATOM 868 C C . PRO A 1 112 ? 2.643 -3.839 16.235 1.00 63.25 112 PRO A C 1
ATOM 870 O O . PRO A 1 112 ? 1.997 -4.054 15.204 1.00 63.25 112 PRO A O 1
ATOM 873 N N . PRO A 1 113 ? 2.854 -4.793 17.159 1.00 64.75 113 PRO A N 1
ATOM 874 C CA . PRO A 1 113 ? 2.383 -6.154 16.967 1.00 64.75 113 PRO A CA 1
ATOM 875 C C . PRO A 1 113 ? 0.861 -6.183 16.747 1.00 64.75 113 PRO A C 1
ATOM 877 O O . PRO A 1 113 ? 0.136 -5.308 17.248 1.00 64.75 113 PRO A O 1
ATOM 880 N N . PRO A 1 114 ? 0.354 -7.200 16.029 1.00 64.56 114 PRO A N 1
ATOM 881 C CA . PRO A 1 114 ? -1.073 -7.470 15.974 1.00 64.56 114 PRO A CA 1
ATOM 882 C C . PRO A 1 114 ? -1.688 -7.455 17.386 1.00 64.56 114 PRO A C 1
ATOM 884 O O . PRO A 1 114 ? -1.047 -7.912 18.337 1.00 64.56 114 PRO A O 1
ATOM 887 N N . PRO A 1 115 ? -2.909 -6.920 17.550 1.00 67.62 115 PRO A N 1
ATOM 888 C CA . PRO A 1 115 ? -3.891 -6.635 16.499 1.00 67.62 115 PRO A CA 1
ATOM 889 C C . PRO A 1 115 ? -3.852 -5.200 15.943 1.00 67.62 115 PRO A C 1
ATOM 891 O O . PRO A 1 115 ? -4.776 -4.802 15.244 1.00 67.62 115 PRO A O 1
ATOM 894 N N . ARG A 1 116 ? -2.844 -4.387 16.282 1.00 73.31 116 ARG A N 1
ATOM 895 C CA . ARG A 1 116 ? -2.888 -2.951 15.965 1.00 73.31 116 ARG A CA 1
ATOM 896 C C . ARG A 1 116 ? -2.570 -2.644 14.503 1.00 73.31 116 ARG A C 1
ATOM 898 O O . ARG A 1 116 ? -3.239 -1.811 13.899 1.00 73.31 116 ARG A O 1
ATOM 905 N N . CYS A 1 117 ? -1.556 -3.300 13.952 1.00 78.38 117 CYS A N 1
ATOM 906 C CA . CYS A 1 117 ? -1.126 -3.073 12.583 1.00 78.38 117 CYS A CA 1
ATOM 907 C C . CYS A 1 117 ? -0.855 -4.398 11.877 1.00 78.38 117 CYS A C 1
ATOM 909 O O . CYS A 1 117 ? -0.300 -5.329 12.464 1.00 78.38 117 CYS A O 1
ATOM 911 N N . PHE A 1 118 ? -1.226 -4.454 10.603 1.00 82.69 118 PHE A N 1
ATOM 912 C CA . PHE A 1 118 ? -1.042 -5.625 9.756 1.00 82.69 118 PHE A CA 1
ATOM 913 C C . PHE A 1 118 ? -0.317 -5.216 8.478 1.00 82.69 118 PHE A C 1
ATOM 915 O O . PHE A 1 118 ? -0.636 -4.190 7.878 1.00 82.69 118 PHE A O 1
ATOM 922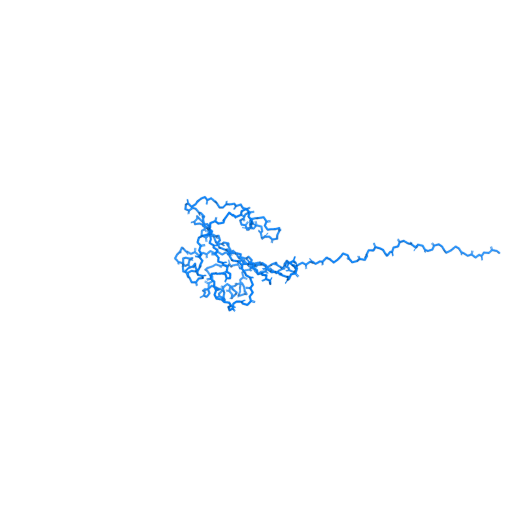 N N . LEU A 1 119 ? 0.661 -6.021 8.073 1.00 85.88 119 LEU A N 1
ATOM 923 C CA . LEU A 1 119 ? 1.350 -5.872 6.800 1.00 85.88 119 LEU A CA 1
ATOM 924 C C . LEU A 1 119 ? 0.981 -7.057 5.922 1.00 85.88 119 LEU A C 1
ATOM 926 O O . LEU A 1 119 ? 1.182 -8.204 6.313 1.00 85.88 119 LEU A O 1
ATOM 930 N N . TYR A 1 120 ? 0.485 -6.771 4.731 1.00 87.75 120 TYR A N 1
ATOM 931 C CA . TYR A 1 120 ? 0.210 -7.761 3.709 1.00 87.75 120 TYR A CA 1
ATOM 932 C C . TYR A 1 120 ? 1.101 -7.520 2.502 1.00 87.75 120 TYR A C 1
ATOM 934 O O . TYR A 1 120 ? 1.487 -6.383 2.225 1.00 87.75 120 TYR A O 1
ATOM 942 N N . SER A 1 121 ? 1.432 -8.586 1.787 1.00 87.31 121 SER A N 1
ATOM 943 C CA . SER A 1 121 ? 2.248 -8.519 0.584 1.00 87.31 121 SER A CA 1
ATOM 944 C C . SER A 1 121 ? 1.764 -9.488 -0.479 1.00 87.31 121 SER A C 1
ATOM 946 O O . SER A 1 121 ? 1.193 -10.529 -0.154 1.00 87.31 121 SER A O 1
ATOM 948 N N . ARG A 1 122 ? 2.072 -9.156 -1.728 1.00 86.25 122 ARG A N 1
ATOM 949 C CA . ARG A 1 122 ? 2.027 -10.071 -2.871 1.00 86.25 122 ARG A CA 1
ATOM 950 C C . ARG A 1 122 ? 3.174 -9.748 -3.828 1.00 86.25 122 ARG A C 1
ATOM 952 O O . ARG A 1 122 ? 3.618 -8.596 -3.882 1.00 86.25 122 ARG A O 1
ATOM 959 N N . SER A 1 123 ? 3.677 -10.735 -4.552 1.00 83.88 123 SER A N 1
ATOM 960 C CA . SER A 1 123 ? 4.648 -10.547 -5.639 1.00 83.88 123 SER A CA 1
ATOM 961 C C . SER A 1 123 ? 4.178 -11.231 -6.918 1.00 83.88 123 SER A C 1
ATOM 963 O O . SER A 1 123 ? 3.160 -11.912 -6.931 1.00 83.88 123 SER A O 1
ATOM 965 N N . GLN A 1 124 ? 4.962 -11.098 -7.986 1.00 77.19 124 GLN A N 1
ATOM 966 C CA . GLN A 1 124 ? 4.797 -11.875 -9.220 1.00 77.19 124 GLN A CA 1
ATOM 967 C C . GLN A 1 124 ? 4.744 -13.400 -9.008 1.00 77.19 124 GLN A C 1
ATOM 969 O O . GLN A 1 124 ? 4.274 -14.120 -9.875 1.00 77.19 124 GLN A O 1
ATOM 974 N N . ASP A 1 125 ? 5.247 -13.908 -7.878 1.00 74.25 125 ASP A N 1
ATOM 975 C CA . ASP A 1 125 ? 5.220 -15.340 -7.564 1.00 74.25 125 ASP A CA 1
ATOM 976 C C . ASP A 1 125 ? 3.843 -15.770 -7.023 1.00 74.25 125 ASP A C 1
ATOM 978 O O . ASP A 1 125 ? 3.535 -16.961 -6.968 1.00 74.25 125 ASP A O 1
ATOM 982 N N . ASP A 1 126 ? 3.018 -14.795 -6.624 1.00 67.19 126 ASP A N 1
ATOM 983 C CA . ASP A 1 126 ? 1.661 -14.970 -6.113 1.00 67.19 126 ASP A CA 1
ATOM 984 C C . ASP A 1 126 ? 0.581 -14.726 -7.196 1.00 67.19 126 ASP A C 1
ATOM 986 O O . ASP A 1 126 ? -0.589 -15.013 -6.953 1.00 67.19 126 ASP A O 1
ATOM 990 N N . THR A 1 127 ? 0.947 -14.250 -8.397 1.00 57.47 127 THR A N 1
ATOM 991 C CA . THR A 1 127 ? 0.009 -13.813 -9.458 1.00 57.47 127 THR A CA 1
ATOM 992 C C . THR A 1 127 ? 0.459 -14.326 -10.842 1.00 57.47 127 THR A C 1
ATOM 994 O O . THR A 1 127 ? 1.655 -14.503 -11.054 1.00 57.47 127 THR A O 1
ATOM 997 N N . PRO A 1 128 ? -0.437 -14.605 -11.813 1.00 53.06 128 PRO A N 1
ATOM 998 C CA . PRO A 1 128 ? -0.024 -15.046 -13.151 1.00 53.06 128 PRO A CA 1
ATOM 999 C C . PRO A 1 128 ? 0.830 -14.002 -13.903 1.00 53.06 128 P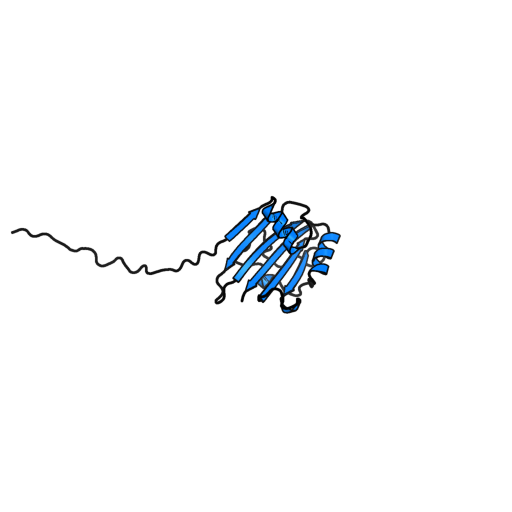RO A C 1
ATOM 1001 O O . PRO A 1 128 ? 0.867 -12.826 -13.561 1.00 53.06 128 PRO A O 1
ATOM 1004 N N . ALA A 1 129 ? 1.548 -14.448 -14.940 1.00 54.91 129 ALA A N 1
ATOM 1005 C CA . ALA A 1 129 ? 2.561 -13.675 -15.676 1.00 54.91 129 ALA A CA 1
ATOM 1006 C C . ALA A 1 129 ? 2.016 -12.523 -16.560 1.00 54.91 129 ALA A C 1
ATOM 1008 O O . ALA A 1 129 ? 2.744 -11.987 -17.396 1.00 54.91 129 ALA A O 1
ATOM 1009 N N . ASP A 1 130 ? 0.739 -12.163 -16.425 1.00 60.44 130 ASP A N 1
ATOM 1010 C CA . ASP A 1 130 ? 0.029 -11.198 -17.268 1.00 60.44 130 ASP A CA 1
ATOM 1011 C C . ASP A 1 130 ? 0.308 -9.727 -16.917 1.00 60.44 130 ASP A C 1
ATOM 1013 O O . ASP A 1 130 ? 0.071 -8.857 -17.753 1.00 60.44 130 ASP A O 1
ATOM 1017 N N . GLU A 1 131 ? 0.905 -9.437 -15.755 1.00 60.19 131 GLU A N 1
ATOM 1018 C CA . GLU A 1 131 ? 1.355 -8.077 -15.411 1.00 60.19 131 GLU A CA 1
ATOM 1019 C C . GLU A 1 131 ? 2.694 -7.668 -16.063 1.00 60.19 131 GLU A C 1
ATOM 1021 O O . GLU A 1 131 ? 3.125 -6.529 -15.898 1.00 60.19 131 GLU A O 1
ATOM 1026 N N . GLY A 1 132 ? 3.340 -8.548 -16.841 1.00 59.78 132 GLY A N 1
ATOM 1027 C CA . GLY A 1 132 ? 4.429 -8.192 -17.767 1.00 59.78 132 GLY A CA 1
ATOM 1028 C C . GLY A 1 132 ? 5.758 -7.720 -17.152 1.00 59.78 132 GLY A C 1
ATOM 1029 O O . GLY A 1 132 ? 6.698 -7.500 -17.909 1.00 59.78 132 GLY A O 1
ATOM 1030 N N . PHE A 1 133 ? 5.862 -7.606 -15.822 1.00 65.88 133 PHE A N 1
ATOM 1031 C CA . PHE A 1 133 ? 7.028 -7.072 -15.100 1.00 65.88 133 PHE A CA 1
ATOM 1032 C C . PHE A 1 133 ? 7.249 -7.777 -13.758 1.00 65.88 133 PHE A C 1
ATOM 1034 O O . PHE A 1 133 ? 6.312 -8.342 -13.184 1.00 65.88 133 PHE A O 1
ATOM 1041 N N . GLN A 1 134 ? 8.472 -7.701 -13.221 1.00 79.44 134 GLN A N 1
ATOM 1042 C CA . GLN A 1 134 ? 8.725 -8.132 -11.852 1.00 79.44 134 GLN A CA 1
ATOM 1043 C C . GLN A 1 134 ? 8.168 -7.094 -10.872 1.00 79.44 134 GLN A C 1
ATOM 1045 O O . GLN A 1 134 ? 8.353 -5.886 -11.044 1.00 79.44 134 GLN A O 1
ATOM 1050 N N . PHE A 1 135 ? 7.462 -7.539 -9.834 1.00 83.44 135 PHE A N 1
ATOM 1051 C CA . PHE A 1 135 ? 6.878 -6.622 -8.864 1.00 83.44 135 PHE A CA 1
ATOM 1052 C C . PHE A 1 135 ? 6.796 -7.185 -7.451 1.00 83.44 135 PHE A C 1
ATOM 1054 O O . PHE A 1 135 ? 6.743 -8.393 -7.196 1.00 83.44 135 PHE A O 1
ATOM 1061 N N . ARG A 1 136 ? 6.704 -6.247 -6.507 1.00 84.56 136 ARG A N 1
ATOM 1062 C CA . ARG A 1 136 ? 6.284 -6.511 -5.136 1.00 84.56 136 ARG A CA 1
ATOM 1063 C C . ARG A 1 136 ? 5.368 -5.414 -4.636 1.00 84.56 136 ARG A C 1
ATOM 1065 O O . ARG A 1 136 ? 5.638 -4.223 -4.798 1.00 84.56 136 ARG A O 1
ATOM 1072 N N . GLU A 1 137 ? 4.311 -5.845 -3.975 1.00 87.25 137 GLU A N 1
ATOM 1073 C CA . GLU A 1 137 ? 3.304 -4.994 -3.376 1.00 87.25 137 GLU A CA 1
ATOM 1074 C C . GLU A 1 137 ? 3.229 -5.186 -1.874 1.00 87.25 137 GLU A C 1
ATOM 1076 O O . GLU A 1 137 ? 3.402 -6.292 -1.358 1.00 87.25 137 GLU A O 1
ATOM 1081 N N . PHE A 1 138 ? 2.907 -4.094 -1.192 1.00 86.94 138 PHE A N 1
ATOM 1082 C CA . PHE A 1 138 ? 2.704 -4.041 0.240 1.00 86.94 138 PHE A CA 1
ATOM 1083 C C . PHE A 1 138 ? 1.471 -3.221 0.574 1.00 86.94 138 PHE A C 1
ATOM 1085 O O . PHE A 1 138 ? 1.290 -2.121 0.053 1.00 86.94 138 PHE A O 1
ATOM 1092 N N . MET A 1 139 ? 0.675 -3.732 1.507 1.00 90.00 139 MET A N 1
ATOM 1093 C CA . MET A 1 139 ? -0.405 -2.999 2.153 1.00 90.00 139 MET A CA 1
ATOM 1094 C C . MET A 1 139 ? -0.185 -3.024 3.655 1.00 90.00 139 MET A C 1
ATOM 1096 O O . MET A 1 139 ? -0.233 -4.078 4.285 1.00 90.00 139 MET A O 1
ATOM 1100 N N . TRP A 1 140 ? 0.051 -1.855 4.224 1.00 87.69 140 TRP A N 1
ATOM 1101 C CA . TRP A 1 140 ? 0.093 -1.649 5.659 1.00 87.69 140 TRP A CA 1
ATOM 1102 C C . TRP A 1 140 ? -1.241 -1.072 6.109 1.00 87.69 140 TRP A C 1
ATOM 1104 O O . TRP A 1 140 ? -1.693 -0.079 5.542 1.00 87.69 140 TRP A O 1
ATOM 1114 N N . HIS A 1 141 ? -1.854 -1.667 7.125 1.00 87.75 141 HIS A N 1
ATOM 1115 C CA . HIS A 1 141 ? -3.112 -1.200 7.694 1.00 87.75 141 HIS A CA 1
ATOM 1116 C C . HIS A 1 141 ? -2.965 -0.959 9.193 1.00 87.75 141 HIS A C 1
ATOM 1118 O O . HIS A 1 141 ? -2.575 -1.863 9.935 1.00 87.75 141 HIS A O 1
ATOM 1124 N N . ASP A 1 142 ? -3.291 0.257 9.629 1.00 86.38 142 ASP A N 1
ATOM 1125 C CA . ASP A 1 142 ? -3.473 0.606 11.036 1.00 86.38 142 ASP A CA 1
ATOM 1126 C C . ASP A 1 142 ? -4.948 0.550 11.404 1.00 86.38 142 ASP A C 1
ATOM 1128 O O . ASP A 1 142 ? -5.712 1.473 11.118 1.00 86.38 142 ASP A O 1
ATOM 1132 N N . ALA A 1 143 ? -5.310 -0.518 12.110 1.00 82.31 143 ALA A N 1
ATOM 1133 C CA . ALA A 1 143 ? -6.677 -0.789 12.531 1.00 82.31 143 ALA A CA 1
ATOM 1134 C C . ALA A 1 143 ? -7.206 0.223 13.563 1.00 82.31 143 ALA A C 1
ATOM 1136 O O . ALA A 1 143 ? -8.397 0.235 13.851 1.00 82.31 143 ALA A O 1
ATOM 1137 N N . SER A 1 144 ? -6.347 1.065 14.158 1.00 83.12 144 SER A N 1
ATOM 1138 C CA . SER A 1 144 ? -6.794 2.110 15.090 1.00 83.12 144 SER A CA 1
ATOM 1139 C C . SER A 1 144 ? -7.254 3.390 14.393 1.00 83.12 144 SER A C 1
ATOM 1141 O O . SER A 1 144 ? -8.026 4.158 14.966 1.00 83.12 144 SER A O 1
ATOM 1143 N N . SER A 1 145 ? -6.776 3.632 13.170 1.00 85.12 145 SER A N 1
ATOM 1144 C CA . SER A 1 145 ? -7.073 4.844 12.402 1.00 85.12 145 SER A CA 1
ATOM 1145 C C . SER A 1 145 ? -7.754 4.575 11.057 1.00 85.12 145 SER A C 1
ATOM 1147 O O . SER A 1 145 ? -8.066 5.542 10.343 1.00 85.12 145 SER A O 1
ATOM 1149 N N . ASP A 1 146 ? -7.969 3.297 10.726 1.00 86.56 146 ASP A N 1
ATOM 1150 C CA . ASP A 1 146 ? -8.437 2.780 9.433 1.00 86.56 146 ASP A CA 1
ATOM 1151 C C . ASP A 1 146 ? -7.599 3.299 8.255 1.00 86.56 146 ASP A C 1
ATOM 1153 O O . ASP A 1 146 ? -8.077 3.477 7.132 1.00 86.56 146 ASP A O 1
ATOM 1157 N N . GLN A 1 147 ? -6.337 3.636 8.531 1.00 89.62 147 GLN A N 1
ATOM 1158 C CA . GLN A 1 147 ? -5.417 4.185 7.552 1.00 89.62 147 GLN A CA 1
ATOM 1159 C C . GLN A 1 147 ? -4.660 3.048 6.883 1.00 89.62 147 GLN A C 1
ATOM 1161 O O . GLN A 1 147 ? -3.995 2.244 7.541 1.00 89.62 147 GLN A O 1
ATOM 1166 N N . VAL A 1 148 ? -4.727 3.029 5.557 1.00 90.69 148 VAL A N 1
ATOM 1167 C CA . VAL A 1 148 ? -3.984 2.105 4.715 1.00 90.69 148 VAL A CA 1
ATOM 1168 C C . VAL A 1 148 ? -2.878 2.872 4.005 1.00 90.69 148 VAL A C 1
ATOM 1170 O O . VAL A 1 148 ? -3.109 3.953 3.453 1.00 90.69 148 VAL A O 1
ATOM 1173 N N . TYR A 1 149 ? -1.678 2.300 4.017 1.00 90.31 149 TYR A N 1
ATOM 1174 C CA . TYR A 1 149 ? -0.564 2.722 3.184 1.00 90.31 149 TYR A CA 1
ATOM 1175 C C . TYR A 1 149 ? -0.205 1.588 2.237 1.00 90.31 149 TYR A C 1
ATOM 1177 O O . TYR A 1 149 ? 0.106 0.474 2.653 1.00 90.31 149 TYR A O 1
ATOM 1185 N N . TYR A 1 150 ? -0.248 1.883 0.950 1.00 91.62 150 TYR A N 1
ATOM 1186 C CA . TYR A 1 150 ? 0.056 0.943 -0.112 1.00 91.62 150 TYR A CA 1
ATOM 1187 C C . TYR A 1 150 ? 1.362 1.350 -0.788 1.00 91.62 150 TYR A C 1
ATOM 1189 O O . TYR A 1 150 ? 1.584 2.535 -1.036 1.00 91.62 150 TYR A O 1
ATOM 1197 N N . CYS A 1 151 ? 2.214 0.380 -1.102 1.00 89.00 151 CYS A N 1
ATOM 1198 C CA . CYS A 1 151 ? 3.368 0.576 -1.970 1.00 89.00 151 CYS A CA 1
ATOM 1199 C C . CYS A 1 151 ? 3.440 -0.557 -2.979 1.00 89.00 151 CYS A C 1
ATOM 1201 O O . CYS A 1 151 ? 3.376 -1.727 -2.605 1.00 89.00 151 CYS A O 1
ATOM 1203 N N . LYS A 1 152 ? 3.645 -0.208 -4.245 1.00 87.81 152 LYS A N 1
ATOM 1204 C CA . LYS A 1 152 ? 4.039 -1.159 -5.278 1.00 87.81 152 LYS A CA 1
ATOM 1205 C C . LYS A 1 152 ? 5.346 -0.728 -5.893 1.00 87.81 152 LYS A C 1
ATOM 1207 O O . LYS A 1 152 ? 5.490 0.424 -6.291 1.00 87.81 152 LYS A O 1
ATOM 1212 N N . SER A 1 153 ? 6.278 -1.664 -5.940 1.00 84.25 153 SER A N 1
ATOM 1213 C CA . SER A 1 153 ? 7.554 -1.519 -6.624 1.00 84.25 153 SER A CA 1
ATOM 1214 C C . SER A 1 153 ? 7.555 -2.429 -7.839 1.00 84.25 153 SER A C 1
ATOM 1216 O O . SER A 1 153 ? 7.195 -3.600 -7.716 1.00 84.25 153 SER A O 1
ATOM 1218 N N . TYR A 1 154 ? 7.979 -1.883 -8.969 1.00 81.69 154 TYR A N 1
ATOM 1219 C CA . TYR A 1 154 ? 8.170 -2.596 -10.224 1.00 81.69 154 TYR A CA 1
ATOM 1220 C C . TYR A 1 154 ? 9.638 -2.528 -10.633 1.00 81.69 154 TYR A C 1
ATOM 1222 O O . TYR A 1 154 ? 10.302 -1.514 -10.381 1.00 81.69 154 TYR A O 1
ATOM 1230 N N . TRP A 1 155 ? 10.123 -3.592 -11.261 1.00 78.50 155 TRP A N 1
ATOM 1231 C CA . TRP A 1 155 ? 11.431 -3.657 -11.900 1.00 78.50 155 TRP A CA 1
ATOM 1232 C C . TRP A 1 155 ? 11.409 -4.683 -13.040 1.00 78.50 155 TRP A C 1
ATOM 1234 O O . TRP A 1 155 ? 10.517 -5.529 -13.119 1.00 78.50 155 TRP A O 1
ATOM 1244 N N . ASP A 1 156 ? 12.389 -4.575 -13.923 1.00 67.56 156 ASP A N 1
ATOM 1245 C CA . ASP A 1 156 ? 12.635 -5.519 -15.017 1.00 67.56 156 ASP A CA 1
ATOM 1246 C C . ASP A 1 156 ? 13.525 -6.690 -14.550 1.00 67.56 156 ASP A C 1
ATOM 1248 O O . ASP A 1 156 ? 14.480 -6.454 -13.766 1.00 67.56 156 ASP A O 1
#

Organism: NCBI:txid1144680

Sequence (156 aa):
MQKSVAIAVRTFLLTGAAFLTVGCSRTLIGGNGAEAEFEELFGIAPLKSVDIRYHEFSSYFGGYQRWMSFKYDAATYDAILKKGDYKLAKVSMAGFGNTPNAPTWWPKSDPPPPPRCFLYSRSQDDTPADEGFQFREFMWHDASSDQVYYCKSYWD